Protein AF-A0A5N4EDN9-F1 (afdb_monomer_lite)

InterPro domains:
  IPR011993 PH-like domain superfamily [G3DSA:2.30.29.30] (18-104)

Structure (mmCIF, N/CA/C/O backbone):
data_AF-A0A5N4EDN9-F1
#
_entry.id   AF-A0A5N4EDN9-F1
#
loop_
_atom_site.group_PDB
_atom_site.id
_atom_site.type_symbol
_atom_site.label_atom_id
_atom_site.label_alt_id
_atom_site.label_comp_id
_atom_site.label_asym_id
_atom_site.label_entity_id
_atom_site.label_seq_id
_atom_site.pdbx_PDB_ins_code
_atom_site.Cartn_x
_atom_site.Cartn_y
_atom_site.Cartn_z
_atom_site.occupancy
_atom_site.B_iso_or_equiv
_atom_site.auth_seq_id
_atom_site.auth_comp_id
_atom_site.auth_asym_id
_atom_site.auth_atom_id
_atom_site.pdbx_PDB_model_num
ATOM 1 N N . MET A 1 1 ? -24.968 -6.801 38.612 1.00 43.25 1 MET A N 1
ATOM 2 C CA . MET A 1 1 ? -23.530 -6.642 38.346 1.00 43.25 1 MET A CA 1
ATOM 3 C C . MET A 1 1 ? -23.372 -7.048 36.904 1.00 43.25 1 MET A C 1
ATOM 5 O O . MET A 1 1 ? -23.519 -8.226 36.645 1.00 43.25 1 MET A O 1
ATOM 9 N N . GLU A 1 2 ? -23.272 -6.086 35.997 1.00 38.09 2 GLU A N 1
ATOM 10 C CA . GLU A 1 2 ? -22.782 -6.290 34.629 1.00 38.09 2 GLU A CA 1
ATOM 11 C C . GLU A 1 2 ? -22.451 -4.898 34.078 1.00 38.09 2 GLU A C 1
ATOM 13 O O . GLU A 1 2 ? -23.301 -4.166 33.583 1.00 38.09 2 GLU A O 1
ATOM 18 N N . GLU A 1 3 ? -21.235 -4.504 34.462 1.00 37.78 3 GLU A N 1
ATOM 19 C CA . GLU A 1 3 ? -20.246 -3.656 33.792 1.00 37.78 3 GLU A CA 1
ATOM 20 C C . GLU A 1 3 ? -20.764 -2.681 32.718 1.00 37.78 3 GLU A C 1
ATOM 22 O O . GLU A 1 3 ? -21.058 -3.039 31.578 1.00 37.78 3 GLU A O 1
ATOM 27 N N . ASP A 1 4 ? -20.766 -1.407 33.109 1.00 44.19 4 ASP A N 1
ATOM 28 C CA . ASP A 1 4 ? -20.626 -0.244 32.238 1.00 44.19 4 ASP A CA 1
ATOM 29 C 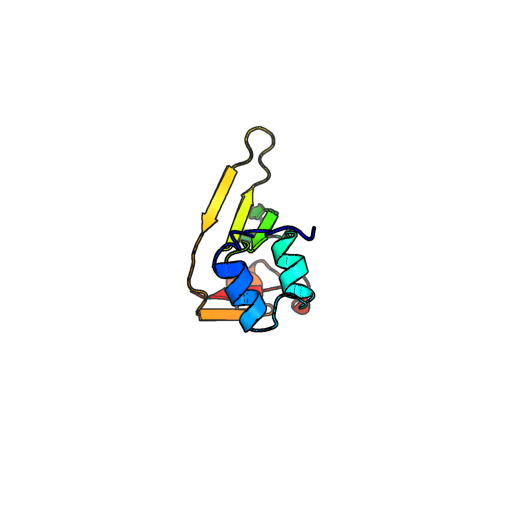C . ASP A 1 4 ? -19.255 -0.319 31.537 1.00 44.19 4 ASP A C 1
ATOM 31 O O . ASP A 1 4 ? -18.251 0.156 32.064 1.00 44.19 4 ASP A O 1
ATOM 35 N N . ASP A 1 5 ? -19.176 -0.969 30.372 1.00 40.84 5 ASP A N 1
ATOM 36 C CA . ASP A 1 5 ? -18.013 -0.824 29.492 1.00 40.84 5 ASP A CA 1
ATOM 37 C C . ASP A 1 5 ? -18.231 0.417 28.627 1.00 40.84 5 ASP A C 1
ATOM 39 O O . ASP A 1 5 ? -18.774 0.368 27.520 1.00 40.84 5 ASP A O 1
ATOM 43 N N . GLY A 1 6 ? -17.829 1.563 29.179 1.00 47.31 6 GLY A N 1
ATOM 44 C CA . GLY A 1 6 ? -17.607 2.807 28.454 1.00 47.31 6 GLY A CA 1
ATOM 45 C C . GLY A 1 6 ? -16.500 2.636 27.414 1.00 47.31 6 GLY A C 1
ATOM 46 O O . GLY A 1 6 ? -15.426 3.232 27.514 1.00 47.31 6 GLY A O 1
ATOM 47 N N . SER A 1 7 ? -16.755 1.819 26.395 1.00 49.09 7 SER A N 1
ATOM 48 C CA . SER A 1 7 ? -15.889 1.657 25.246 1.00 49.09 7 SER A CA 1
ATOM 49 C C . SER A 1 7 ? -15.873 2.985 24.507 1.00 49.09 7 SER A C 1
ATOM 51 O O . SER A 1 7 ? -16.809 3.370 23.804 1.00 49.09 7 SER A O 1
ATOM 53 N N . THR A 1 8 ? -14.779 3.717 24.699 1.00 50.75 8 THR A N 1
ATOM 54 C CA . THR A 1 8 ? -14.406 4.875 23.889 1.00 50.75 8 THR A CA 1
ATOM 55 C C . THR A 1 8 ? -14.060 4.347 22.497 1.00 50.75 8 THR A C 1
ATOM 57 O O . THR A 1 8 ? -12.895 4.269 22.107 1.00 50.75 8 THR A O 1
ATOM 60 N N . GLU A 1 9 ? -15.071 3.860 21.776 1.00 52.84 9 GLU A N 1
ATOM 61 C CA . GLU A 1 9 ? -14.905 3.289 20.455 1.00 52.84 9 GLU A CA 1
ATOM 62 C C . GLU A 1 9 ? -14.419 4.402 19.545 1.00 52.84 9 GLU A C 1
ATOM 64 O O . GLU A 1 9 ? -15.110 5.393 19.292 1.00 52.84 9 GLU A O 1
ATOM 69 N N . ARG A 1 10 ? -13.170 4.256 19.109 1.00 58.84 10 ARG A N 1
ATOM 70 C CA . ARG A 1 10 ? -12.499 5.233 18.264 1.00 58.84 10 ARG A CA 1
ATOM 71 C C . ARG A 1 10 ? -13.370 5.465 17.020 1.00 58.84 10 ARG A C 1
ATOM 73 O O . ARG A 1 10 ? -13.800 4.484 16.407 1.00 58.84 10 A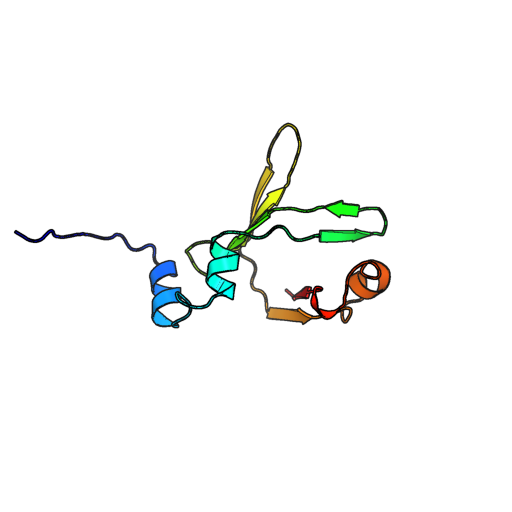RG A O 1
ATOM 80 N N . PRO A 1 11 ? -13.645 6.724 16.634 1.00 61.19 11 PRO A N 1
ATOM 81 C CA . PRO A 1 11 ? -14.701 7.067 15.680 1.00 61.19 11 PRO A CA 1
ATOM 82 C C . PRO A 1 11 ? -14.713 6.266 14.372 1.00 61.19 11 PRO A C 1
ATOM 84 O O . PRO A 1 11 ? -15.787 5.983 13.844 1.00 61.19 11 PRO A O 1
ATOM 87 N N . GLY A 1 12 ? -13.553 5.877 13.838 1.00 62.09 12 GLY A N 1
ATOM 88 C CA . GLY A 1 12 ? -13.530 5.154 12.567 1.00 62.09 12 GLY A CA 1
ATOM 89 C C . GLY A 1 12 ? -13.682 3.631 12.659 1.00 62.09 12 GLY A C 1
ATOM 90 O O . GLY A 1 12 ? -14.149 3.040 11.688 1.00 62.09 12 GLY A O 1
ATOM 91 N N . LEU A 1 13 ? -13.507 3.000 13.831 1.00 68.12 13 LEU A N 1
ATOM 92 C CA . LEU A 1 13 ? -13.971 1.614 14.011 1.00 68.12 13 LEU A CA 1
ATOM 93 C C . LEU A 1 13 ? -15.496 1.564 13.925 1.00 68.12 13 LEU A C 1
ATOM 95 O O . LEU A 1 13 ? -16.049 0.660 13.306 1.00 68.12 13 LEU A O 1
ATOM 99 N N . GLN A 1 14 ? -16.188 2.573 14.465 1.00 72.50 14 GLN A N 1
ATOM 100 C CA . GLN A 1 14 ? -17.632 2.697 14.271 1.00 72.50 14 GLN A CA 1
ATOM 101 C C . GLN A 1 14 ? -18.008 2.939 12.806 1.00 72.50 14 GLN A C 1
ATOM 103 O O . GLN A 1 14 ? -19.047 2.450 12.371 1.00 72.50 14 GLN A O 1
ATOM 108 N N . ALA A 1 15 ? -17.200 3.676 12.038 1.00 75.50 15 ALA A N 1
ATOM 109 C CA . ALA A 1 15 ? -17.454 3.881 10.613 1.00 75.50 15 ALA A CA 1
ATOM 110 C C . ALA A 1 15 ? -17.357 2.560 9.835 1.00 75.50 15 ALA A C 1
ATOM 112 O O . ALA A 1 15 ? -18.290 2.221 9.111 1.00 75.50 15 ALA A O 1
ATOM 113 N N . LEU A 1 16 ? -16.298 1.775 10.064 1.00 79.62 16 LEU A N 1
ATOM 114 C CA . LEU A 1 16 ? -16.132 0.441 9.475 1.00 79.62 16 LEU A CA 1
ATOM 115 C C . LEU A 1 16 ? -17.245 -0.530 9.903 1.00 79.62 16 LEU A C 1
ATOM 117 O O . LEU A 1 16 ? -17.712 -1.330 9.095 1.00 79.62 16 LEU A O 1
ATOM 121 N N . LYS A 1 17 ? -17.711 -0.445 11.158 1.00 79.94 17 LYS A N 1
ATOM 122 C CA . LYS A 1 17 ? -18.853 -1.238 11.648 1.00 79.94 17 LYS A CA 1
ATOM 123 C C . LYS A 1 17 ? -20.149 -0.856 10.936 1.00 79.94 17 LYS A C 1
ATOM 125 O O . LYS A 1 17 ? -20.886 -1.728 10.492 1.00 79.94 17 LYS A O 1
ATOM 130 N N . LYS A 1 18 ? -20.427 0.446 10.796 1.00 81.06 18 LYS A N 1
ATOM 131 C CA . LYS A 1 18 ? -21.637 0.961 10.128 1.00 81.06 18 LYS A CA 1
ATOM 132 C C . LYS A 1 18 ? -21.703 0.580 8.650 1.00 81.06 18 LYS A C 1
ATOM 134 O O . LYS A 1 18 ? -22.799 0.423 8.125 1.00 81.06 18 LYS A O 1
ATOM 139 N N . THR A 1 19 ? -20.559 0.435 7.986 1.00 80.62 19 THR A N 1
ATOM 140 C CA . THR A 1 19 ? -20.479 0.005 6.583 1.00 80.62 19 THR A CA 1
ATOM 141 C C . THR A 1 19 ? -20.439 -1.516 6.415 1.00 80.62 19 THR A C 1
ATOM 143 O O . THR A 1 19 ? -20.440 -1.988 5.283 1.00 80.62 19 THR A O 1
ATOM 146 N N . GLY A 1 20 ? -20.415 -2.290 7.509 1.00 81.50 20 GLY A N 1
ATOM 147 C CA . GLY A 1 20 ? -20.313 -3.753 7.473 1.00 81.50 20 GLY A CA 1
ATOM 148 C C . GLY A 1 20 ? -18.931 -4.277 7.065 1.00 81.50 20 GLY A C 1
ATOM 149 O O . GLY A 1 20 ? -18.778 -5.464 6.805 1.00 81.50 20 GLY A O 1
ATOM 150 N N . LEU A 1 21 ? -17.914 -3.412 7.013 1.00 85.00 21 LEU A N 1
ATOM 151 C CA . LEU A 1 21 ? -16.567 -3.753 6.543 1.00 85.00 21 LEU A CA 1
ATOM 152 C C . LEU A 1 21 ? -15.676 -4.370 7.630 1.00 85.00 21 LEU A C 1
ATOM 154 O O . LEU A 1 21 ? -14.570 -4.814 7.343 1.00 85.00 21 LEU A O 1
ATOM 158 N N . THR A 1 22 ? -16.122 -4.421 8.885 1.00 81.38 22 THR A N 1
ATOM 159 C CA . THR A 1 22 ? -15.335 -5.003 9.987 1.00 81.38 22 THR A CA 1
ATOM 160 C C . THR A 1 22 ? -15.079 -6.504 9.863 1.00 81.38 22 THR A C 1
ATOM 162 O O . THR A 1 22 ? -14.101 -7.007 10.420 1.00 81.38 22 THR A O 1
ATOM 165 N N . GLU A 1 23 ? -15.946 -7.224 9.155 1.00 83.75 23 GLU A N 1
ATOM 166 C CA . GLU A 1 23 ? -15.816 -8.670 8.925 1.00 83.75 23 GLU A CA 1
ATOM 167 C C . GLU A 1 23 ? -15.186 -8.995 7.566 1.00 83.75 23 GLU A C 1
ATOM 169 O O . GLU A 1 23 ? -14.924 -10.159 7.266 1.00 83.75 23 GLU A O 1
ATOM 174 N N . ASP A 1 24 ? -14.905 -7.971 6.757 1.00 90.56 24 ASP A N 1
ATOM 175 C CA . ASP A 1 24 ? -14.258 -8.139 5.466 1.00 90.56 24 ASP A CA 1
ATOM 176 C C . ASP A 1 24 ? -12.811 -8.627 5.653 1.00 90.56 24 ASP A C 1
ATOM 178 O O . ASP A 1 24 ? -12.010 -8.049 6.399 1.00 90.56 24 ASP A O 1
ATOM 182 N N . ALA A 1 25 ? -12.480 -9.734 4.988 1.00 91.00 25 ALA A N 1
ATOM 183 C CA . ALA A 1 25 ? -11.191 -10.396 5.148 1.00 91.00 25 ALA A CA 1
ATOM 184 C C . ALA A 1 25 ? -10.024 -9.521 4.666 1.00 91.00 25 ALA A C 1
ATOM 186 O O . ALA A 1 25 ? -8.945 -9.553 5.273 1.00 91.00 25 ALA A O 1
ATOM 187 N N . ASP A 1 26 ? -10.243 -8.720 3.621 1.00 89.31 26 ASP A N 1
ATOM 188 C CA . ASP A 1 26 ? -9.236 -7.831 3.053 1.00 89.31 26 ASP A CA 1
ATOM 189 C C . ASP A 1 26 ? -9.005 -6.636 3.980 1.00 89.31 26 ASP A C 1
ATOM 191 O O . ASP A 1 26 ? -7.857 -6.306 4.292 1.00 89.31 26 ASP A O 1
ATOM 195 N N . VAL A 1 27 ? -10.073 -6.055 4.533 1.00 88.94 27 VAL A N 1
ATOM 196 C CA . VAL A 1 27 ? -9.980 -4.985 5.540 1.00 88.94 27 VAL A CA 1
ATOM 197 C C . VAL A 1 27 ? -9.249 -5.480 6.787 1.00 88.94 27 VAL A C 1
ATOM 199 O O . VAL A 1 27 ? -8.322 -4.822 7.260 1.00 88.94 27 VAL A O 1
ATOM 202 N N . GLN A 1 28 ? -9.563 -6.677 7.288 1.00 89.94 28 GLN A N 1
ATOM 203 C CA . GLN A 1 28 ? -8.840 -7.274 8.416 1.00 89.94 28 GLN A CA 1
ATOM 204 C C . GLN A 1 28 ? -7.368 -7.567 8.091 1.00 89.94 28 GLN A C 1
ATOM 206 O O . GLN A 1 28 ? -6.500 -7.474 8.965 1.00 89.94 28 GLN A O 1
ATOM 211 N N . ALA A 1 29 ? -7.046 -7.955 6.856 1.00 91.00 29 ALA A N 1
ATOM 212 C CA . ALA A 1 29 ? -5.662 -8.126 6.418 1.00 91.00 29 ALA A CA 1
ATOM 213 C C . ALA A 1 29 ? -4.920 -6.780 6.358 1.00 91.00 29 ALA A C 1
ATOM 215 O O . ALA A 1 29 ? -3.773 -6.683 6.805 1.00 91.00 29 ALA A O 1
ATOM 216 N N . MET A 1 30 ? -5.580 -5.723 5.884 1.00 90.75 30 MET A N 1
ATOM 217 C CA . MET A 1 30 ? -5.029 -4.370 5.858 1.00 90.75 30 MET A CA 1
ATOM 218 C C . MET A 1 30 ? -4.833 -3.789 7.265 1.00 90.75 30 MET A C 1
ATOM 220 O O . MET A 1 30 ? -3.799 -3.167 7.509 1.00 90.75 30 MET A O 1
ATOM 224 N N . LEU A 1 31 ? -5.758 -4.040 8.199 1.00 89.69 31 LEU A N 1
ATOM 225 C CA . LEU A 1 31 ? -5.664 -3.644 9.614 1.00 89.69 31 LEU A CA 1
ATOM 226 C C . LEU A 1 31 ? -4.588 -4.417 10.390 1.00 89.69 31 LEU A C 1
ATOM 228 O O . LEU A 1 31 ? -4.028 -3.887 11.341 1.00 89.69 31 LEU A O 1
ATOM 232 N N . ARG A 1 32 ? -4.279 -5.665 10.010 1.00 90.94 32 ARG A N 1
ATOM 233 C CA . ARG A 1 32 ? -3.133 -6.426 10.561 1.00 90.94 32 ARG A CA 1
ATOM 234 C C . ARG A 1 32 ? -1.799 -5.972 9.976 1.00 90.94 32 ARG A C 1
ATOM 236 O O . ARG A 1 32 ? -0.758 -6.065 10.626 1.00 90.94 32 ARG A O 1
ATOM 243 N N . GLY A 1 33 ? -1.853 -5.473 8.750 1.00 91.44 33 GLY A N 1
ATOM 244 C CA . GLY A 1 33 ? -0.733 -4.914 8.027 1.00 91.44 33 GLY A CA 1
ATOM 245 C C . GLY A 1 33 ? -0.084 -5.920 7.091 1.00 91.44 33 GLY A C 1
ATOM 246 O O . GLY A 1 33 ? 0.095 -7.095 7.403 1.00 91.44 33 GLY A O 1
ATOM 247 N N . SER A 1 34 ? 0.304 -5.429 5.921 1.00 90.31 34 SER A N 1
ATOM 248 C CA . SER A 1 34 ? 0.848 -6.228 4.829 1.00 90.31 34 SER A CA 1
ATOM 249 C C . SER A 1 34 ? 2.139 -5.621 4.297 1.00 90.31 34 SER A C 1
ATOM 251 O O . SER A 1 34 ? 2.276 -4.405 4.153 1.00 90.31 34 SER A O 1
ATOM 253 N N . ARG A 1 35 ? 3.125 -6.472 4.005 1.00 89.81 35 ARG A N 1
ATOM 254 C CA . ARG A 1 35 ? 4.364 -6.047 3.344 1.00 89.81 35 ARG A CA 1
ATOM 255 C C . ARG A 1 35 ? 4.132 -6.039 1.844 1.00 89.81 35 ARG A C 1
ATOM 257 O O . ARG A 1 35 ? 3.830 -7.080 1.272 1.00 89.81 35 ARG A O 1
ATOM 264 N N . LEU A 1 36 ? 4.299 -4.878 1.221 1.00 89.94 36 LEU A N 1
ATOM 265 C CA . LEU A 1 36 ? 4.115 -4.718 -0.220 1.00 89.94 36 LEU A CA 1
ATOM 266 C C . LEU A 1 36 ? 5.423 -4.265 -0.858 1.00 89.94 36 LEU A C 1
ATOM 268 O O . LEU A 1 36 ? 6.113 -3.400 -0.316 1.00 89.94 36 LEU A O 1
ATOM 272 N N . CYS A 1 37 ? 5.755 -4.810 -2.028 1.00 89.62 37 CYS A N 1
ATOM 273 C CA . CYS A 1 37 ? 6.920 -4.364 -2.779 1.00 89.62 37 CYS A CA 1
ATOM 274 C C . CYS A 1 37 ? 6.600 -3.071 -3.533 1.00 89.62 37 CYS A C 1
ATOM 276 O O . CYS A 1 37 ? 5.898 -3.056 -4.544 1.00 89.62 37 CYS A O 1
ATOM 278 N N . LYS A 1 38 ? 7.146 -1.958 -3.049 1.00 89.44 38 LYS A N 1
ATOM 279 C CA . LYS A 1 38 ? 7.113 -0.678 -3.741 1.00 89.44 38 LYS A CA 1
ATOM 280 C C . LYS A 1 38 ? 8.241 -0.644 -4.763 1.00 89.44 38 LYS A C 1
ATOM 282 O O . LYS A 1 38 ? 9.415 -0.531 -4.404 1.00 89.44 38 LYS A O 1
ATOM 287 N N . THR A 1 39 ? 7.866 -0.681 -6.035 1.00 86.50 39 THR A N 1
ATOM 288 C CA . THR A 1 39 ? 8.795 -0.568 -7.160 1.00 86.50 39 THR A CA 1
ATOM 289 C C . THR A 1 39 ? 8.719 0.834 -7.756 1.00 86.50 39 THR A C 1
ATOM 291 O O . THR A 1 39 ? 7.639 1.327 -8.072 1.00 86.50 39 THR A O 1
ATOM 294 N N . ARG A 1 40 ? 9.870 1.501 -7.889 1.00 83.12 40 ARG A N 1
ATOM 295 C CA . ARG A 1 40 ? 9.972 2.838 -8.516 1.00 83.12 40 ARG A CA 1
ATOM 296 C C . ARG A 1 40 ? 10.940 2.880 -9.694 1.00 83.12 40 ARG A C 1
ATOM 298 O O . ARG A 1 40 ? 10.853 3.777 -10.522 1.00 83.12 40 ARG A O 1
ATOM 305 N N . SER A 1 41 ? 11.866 1.932 -9.752 1.00 83.25 41 SER A N 1
ATOM 306 C CA . SER A 1 41 ? 12.812 1.742 -10.847 1.00 83.25 41 SER A CA 1
ATOM 307 C C . SER A 1 41 ? 13.344 0.308 -10.804 1.00 83.25 41 SER A C 1
ATOM 309 O O . SER A 1 41 ? 13.091 -0.406 -9.837 1.00 83.25 41 SER A O 1
ATOM 311 N N . ARG A 1 42 ? 14.135 -0.098 -11.806 1.00 75.94 42 ARG A N 1
ATOM 312 C CA . ARG A 1 42 ? 14.736 -1.448 -11.885 1.00 75.94 42 ARG A CA 1
ATOM 313 C C . ARG A 1 42 ? 15.663 -1.815 -10.719 1.00 75.94 42 ARG A C 1
ATOM 315 O O . ARG A 1 42 ? 15.951 -2.983 -10.521 1.00 75.94 42 ARG A O 1
ATOM 322 N N . MET A 1 43 ? 16.192 -0.819 -10.008 1.00 77.50 43 MET A N 1
ATOM 323 C CA . MET A 1 43 ? 17.119 -1.016 -8.884 1.00 77.50 43 MET A CA 1
ATOM 324 C C . MET A 1 43 ? 16.526 -0.540 -7.554 1.00 77.50 43 MET A C 1
ATOM 326 O O . MET A 1 43 ? 17.154 -0.681 -6.505 1.00 77.50 43 MET A O 1
ATOM 330 N N . TRP A 1 44 ? 15.322 0.043 -7.575 1.00 79.50 44 TRP A N 1
ATOM 331 C CA . TRP A 1 44 ? 14.644 0.525 -6.380 1.00 79.50 44 TRP A CA 1
ATOM 332 C C . TRP A 1 44 ? 13.420 -0.332 -6.106 1.00 79.50 44 TRP A C 1
ATOM 334 O O . TRP A 1 44 ? 12.333 -0.095 -6.638 1.00 79.50 44 TRP A O 1
ATOM 344 N N . HIS A 1 45 ? 13.632 -1.293 -5.217 1.00 76.69 45 HIS A N 1
ATOM 345 C CA . HIS A 1 45 ? 12.594 -2.112 -4.620 1.00 76.69 45 HIS A CA 1
ATOM 346 C C . HIS A 1 45 ? 12.697 -1.947 -3.108 1.00 76.69 45 HIS A C 1
ATOM 348 O O . HIS A 1 45 ? 13.773 -2.094 -2.517 1.00 76.69 45 HIS A O 1
ATOM 354 N N . LYS A 1 46 ? 11.593 -1.555 -2.479 1.00 83.38 46 LYS A N 1
ATOM 355 C CA . LYS A 1 46 ? 11.478 -1.482 -1.021 1.00 83.38 46 LYS A CA 1
ATOM 356 C C . LYS A 1 46 ? 10.226 -2.216 -0.601 1.00 83.38 46 LYS A C 1
ATOM 358 O O . LYS A 1 46 ? 9.199 -2.067 -1.243 1.00 83.38 46 LYS A O 1
ATOM 363 N N . GLU A 1 47 ? 10.302 -2.922 0.516 1.00 88.19 47 GLU A N 1
ATOM 364 C CA . GLU A 1 47 ? 9.173 -3.669 1.073 1.00 88.19 47 GLU A CA 1
ATOM 365 C C . GLU A 1 47 ? 8.742 -3.060 2.414 1.00 88.19 47 GLU A C 1
ATOM 367 O O . GLU A 1 47 ? 9.025 -3.629 3.478 1.00 88.19 47 GLU A O 1
ATOM 372 N N . PRO A 1 48 ? 8.159 -1.843 2.415 1.00 89.00 48 PRO A N 1
ATOM 373 C CA . PRO A 1 48 ? 7.586 -1.298 3.633 1.00 89.00 48 PRO A CA 1
ATOM 374 C C . PRO A 1 48 ? 6.371 -2.129 4.075 1.00 89.00 48 PRO A C 1
ATOM 376 O O . PRO A 1 48 ? 5.703 -2.784 3.273 1.00 89.00 48 PRO A O 1
ATOM 379 N N . LEU A 1 49 ? 6.106 -2.091 5.377 1.00 89.94 49 LEU A N 1
ATOM 380 C CA . LEU A 1 49 ? 4.854 -2.568 5.953 1.00 89.94 49 LEU A CA 1
ATOM 381 C C . LEU A 1 49 ? 3.807 -1.471 5.767 1.00 89.94 49 LEU A C 1
ATOM 383 O O . LEU A 1 49 ? 4.096 -0.328 6.108 1.00 89.94 49 LEU A O 1
ATOM 387 N N . TYR A 1 50 ? 2.638 -1.815 5.245 1.00 90.56 50 TYR A N 1
ATOM 388 C CA . TYR A 1 50 ? 1.469 -0.947 5.143 1.00 90.56 50 TYR A CA 1
ATOM 389 C C . TYR A 1 50 ? 0.399 -1.429 6.115 1.00 90.56 50 TYR A C 1
ATOM 391 O O . TYR A 1 50 ? 0.166 -2.630 6.189 1.00 90.56 50 TYR A O 1
ATOM 399 N N . LEU A 1 51 ? -0.234 -0.513 6.839 1.00 91.00 51 LEU A N 1
ATOM 400 C CA . LEU A 1 51 ? -1.254 -0.795 7.845 1.00 91.00 51 LEU A CA 1
ATOM 401 C C . LEU A 1 51 ? -2.399 0.199 7.674 1.00 91.00 51 LEU A C 1
ATOM 403 O O . LEU A 1 51 ? -2.180 1.407 7.781 1.00 91.00 51 LEU A O 1
ATOM 407 N N . LEU A 1 52 ? -3.606 -0.294 7.429 1.00 89.69 52 LEU A N 1
ATOM 408 C CA . LEU A 1 52 ? -4.801 0.534 7.548 1.00 89.69 52 LEU A CA 1
ATOM 409 C C . LEU A 1 52 ? -4.982 0.894 9.022 1.00 89.69 52 LEU A C 1
ATOM 411 O O . LEU A 1 52 ? -4.826 0.046 9.898 1.00 89.69 52 LEU A O 1
ATOM 415 N N . GLN A 1 53 ? -5.240 2.162 9.302 1.00 88.50 53 GLN A N 1
ATOM 416 C CA . GLN A 1 53 ? -5.560 2.600 10.648 1.00 88.50 53 GLN A CA 1
ATOM 417 C C . GLN A 1 53 ? -6.987 2.187 11.000 1.00 88.50 53 GLN A C 1
ATOM 419 O O . GLN A 1 53 ? -7.850 2.007 10.143 1.00 88.50 53 GLN A O 1
ATOM 424 N N . GLU A 1 54 ? -7.243 2.080 12.297 1.00 84.62 54 GLU A N 1
ATOM 425 C CA . GLU A 1 54 ? -8.569 1.795 12.846 1.00 84.62 54 GLU A CA 1
ATOM 426 C C . GLU A 1 54 ? -9.626 2.829 12.434 1.00 84.62 54 GLU A C 1
ATOM 428 O O . GLU A 1 54 ? -10.818 2.577 12.585 1.00 84.62 54 GLU A O 1
ATOM 433 N N . ASP A 1 55 ? -9.206 3.987 11.913 1.00 81.25 55 ASP A N 1
ATOM 434 C CA . ASP A 1 55 ? -10.119 4.990 11.391 1.00 81.25 55 ASP A CA 1
ATOM 435 C C . ASP A 1 55 ? -10.795 4.585 10.060 1.00 81.25 55 ASP A C 1
ATOM 437 O O . ASP A 1 55 ? -11.800 5.183 9.678 1.00 81.25 55 ASP A O 1
ATOM 441 N N . GLY A 1 56 ? -10.258 3.577 9.361 1.00 80.75 56 GLY A N 1
ATOM 442 C CA . GLY A 1 56 ? -10.725 3.133 8.047 1.00 80.75 56 GLY A CA 1
ATOM 443 C C . GLY A 1 56 ? -10.425 4.101 6.897 1.00 80.75 56 GLY A C 1
ATOM 444 O O . GLY A 1 56 ? -10.893 3.877 5.784 1.00 80.75 56 GLY A O 1
ATOM 445 N N . LEU A 1 57 ? -9.663 5.166 7.148 1.00 82.06 57 LEU A N 1
ATOM 446 C CA . LEU A 1 57 ? -9.412 6.265 6.209 1.00 82.06 57 LEU A CA 1
ATOM 447 C C . LEU A 1 57 ? -7.918 6.479 5.948 1.00 82.06 57 LEU A C 1
ATOM 449 O O . LEU A 1 57 ? -7.531 6.906 4.860 1.00 82.06 57 LEU A O 1
ATOM 453 N N . SER A 1 58 ? -7.075 6.159 6.923 1.00 85.38 58 SER A N 1
ATOM 454 C CA . SER A 1 58 ? -5.653 6.480 6.903 1.00 85.38 58 SER A CA 1
ATOM 455 C C . SER A 1 58 ? -4.814 5.223 6.741 1.00 85.38 58 SER A C 1
ATOM 457 O O . SER A 1 58 ? -5.059 4.201 7.381 1.00 85.38 58 SER A O 1
ATOM 459 N N . VAL A 1 59 ? -3.763 5.294 5.923 1.00 87.31 59 VAL A N 1
ATOM 460 C CA . VAL A 1 59 ? -2.804 4.192 5.780 1.00 87.31 59 VAL A CA 1
ATOM 461 C C . VAL A 1 59 ? -1.455 4.627 6.333 1.00 87.31 59 VAL A C 1
ATOM 463 O O . VAL A 1 59 ? -0.814 5.572 5.868 1.00 87.31 59 VAL A O 1
ATOM 466 N N . TRP A 1 60 ? -0.989 3.894 7.330 1.00 87.38 60 TRP A N 1
ATOM 467 C CA . TRP A 1 60 ? 0.352 4.013 7.873 1.00 87.38 60 TRP A CA 1
ATOM 468 C C . TRP A 1 60 ? 1.319 3.138 7.083 1.00 87.38 60 TRP A C 1
ATOM 470 O O . TRP A 1 60 ? 0.979 2.023 6.683 1.00 87.38 60 TRP A O 1
ATOM 480 N N . PHE A 1 61 ? 2.551 3.607 6.879 1.00 88.25 61 PHE A N 1
ATOM 481 C CA . PHE A 1 61 ? 3.622 2.731 6.428 1.00 88.25 61 PHE A CA 1
ATOM 482 C C . PHE A 1 61 ? 4.905 2.877 7.238 1.00 88.25 61 PHE A C 1
ATOM 484 O O . PHE A 1 61 ? 5.342 3.971 7.606 1.00 88.25 61 PHE A O 1
ATOM 491 N N . GLN A 1 62 ? 5.579 1.745 7.421 1.00 85.50 62 GLN A N 1
ATOM 492 C CA . GLN A 1 62 ? 6.873 1.666 8.078 1.00 85.50 62 GLN A CA 1
ATOM 493 C C . GLN A 1 62 ? 7.927 1.126 7.120 1.00 85.50 62 GLN A C 1
ATOM 495 O O . GLN A 1 62 ? 7.826 0.013 6.592 1.00 85.50 62 GLN A O 1
ATOM 500 N N . ARG A 1 63 ? 8.998 1.899 6.923 1.00 82.69 63 ARG A N 1
ATOM 501 C CA . ARG A 1 63 ? 10.165 1.418 6.176 1.00 82.69 63 ARG A CA 1
ATOM 502 C C . ARG A 1 63 ? 11.010 0.519 7.067 1.00 82.69 63 ARG A C 1
ATOM 504 O O . ARG A 1 63 ? 11.290 0.837 8.222 1.00 82.69 63 ARG A O 1
ATOM 511 N N . ARG A 1 64 ? 11.502 -0.581 6.496 1.00 72.38 64 ARG A N 1
A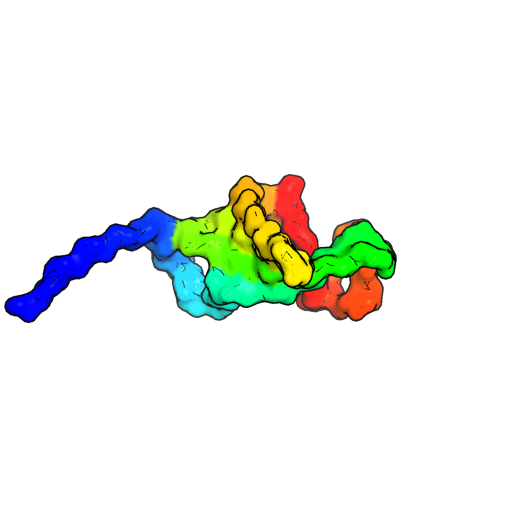TOM 512 C CA . ARG A 1 64 ? 12.505 -1.426 7.146 1.00 72.38 64 ARG A CA 1
ATOM 513 C C . ARG A 1 64 ? 13.892 -0.820 6.929 1.00 72.38 64 ARG A C 1
ATOM 515 O O . ARG A 1 64 ? 14.527 -1.064 5.907 1.00 72.38 64 ARG A O 1
ATOM 522 N N . ILE A 1 65 ? 14.344 -0.006 7.877 1.00 73.12 65 ILE A N 1
ATOM 523 C CA . ILE A 1 65 ? 15.719 0.502 7.925 1.00 73.12 65 ILE A CA 1
ATOM 524 C C . ILE A 1 65 ? 16.431 -0.235 9.071 1.00 73.12 65 ILE A C 1
ATOM 526 O O . ILE A 1 65 ? 15.895 -0.239 10.178 1.00 73.12 65 ILE A O 1
ATOM 530 N N . PRO A 1 66 ? 17.618 -0.836 8.849 1.00 66.50 66 PRO A N 1
ATOM 531 C CA . PRO A 1 66 ? 18.285 -1.695 9.837 1.00 66.50 66 PRO A CA 1
ATOM 532 C C . PRO A 1 66 ? 18.577 -1.046 11.196 1.00 66.50 66 PRO A C 1
ATOM 534 O O . PRO A 1 66 ? 18.804 -1.761 12.163 1.00 66.50 66 PRO A O 1
ATOM 537 N N . ARG A 1 67 ? 18.617 0.291 11.267 1.00 69.62 67 ARG A N 1
ATOM 538 C CA . ARG A 1 67 ? 19.049 1.041 12.459 1.00 69.62 67 ARG A CA 1
ATOM 539 C C . ARG A 1 67 ? 18.055 2.090 12.965 1.00 69.62 67 ARG A C 1
ATOM 541 O O . ARG A 1 67 ? 18.310 2.684 14.001 1.00 69.62 67 ARG A O 1
ATOM 548 N N . ALA A 1 68 ? 16.960 2.338 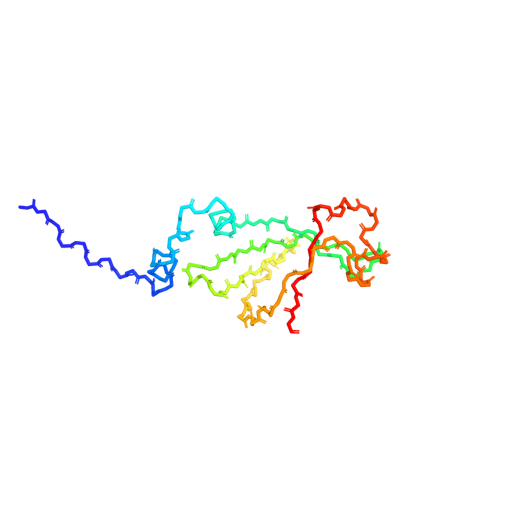12.247 1.00 69.19 68 ALA A N 1
ATOM 549 C CA . ALA A 1 68 ? 15.972 3.350 12.627 1.00 69.19 68 ALA A CA 1
ATOM 550 C C . ALA A 1 68 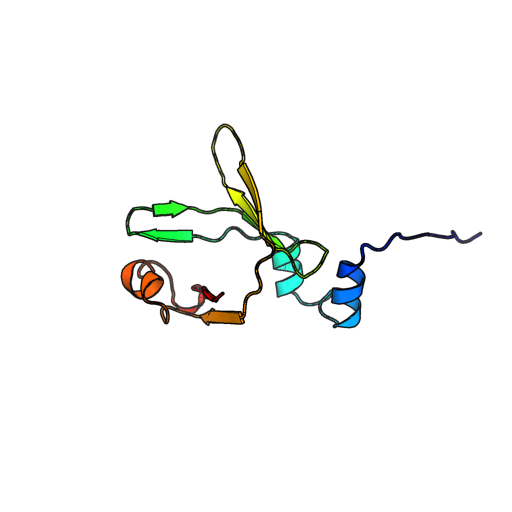? 14.676 3.146 11.826 1.00 69.19 68 ALA A C 1
ATOM 552 O O . ALA A 1 68 ? 14.579 3.665 10.712 1.00 69.19 68 ALA A O 1
ATOM 553 N N . PRO A 1 69 ? 13.696 2.366 12.317 1.00 69.81 69 PRO A N 1
ATOM 554 C CA . PRO A 1 69 ? 12.418 2.236 11.626 1.00 69.81 69 PRO A CA 1
ATOM 555 C C . PRO A 1 69 ? 11.793 3.624 11.447 1.00 69.81 69 PRO A C 1
ATOM 557 O O . PRO A 1 69 ? 11.499 4.305 12.424 1.00 69.81 69 PRO A O 1
ATOM 560 N N . SER A 1 70 ? 11.615 4.055 10.196 1.00 73.25 70 SER A N 1
ATOM 561 C CA . SER A 1 70 ? 10.940 5.316 9.900 1.00 73.25 70 SER A CA 1
ATOM 562 C C . SER A 1 70 ? 9.455 5.037 9.697 1.00 73.25 70 SER A C 1
ATOM 564 O O . SER A 1 70 ? 9.074 4.223 8.847 1.00 73.25 70 SER A O 1
ATOM 566 N N . GLN A 1 71 ? 8.636 5.690 10.511 1.00 75.69 71 GLN A N 1
ATOM 567 C CA . GLN A 1 71 ? 7.186 5.568 10.511 1.00 75.69 71 GLN A CA 1
ATOM 568 C C . GLN A 1 71 ? 6.589 6.817 9.872 1.00 75.69 71 GLN A C 1
ATOM 570 O O . GLN A 1 71 ? 7.004 7.930 10.192 1.00 75.69 71 GLN A O 1
ATOM 575 N N . HIS A 1 72 ? 5.645 6.638 8.954 1.00 77.25 72 HIS A N 1
ATOM 576 C CA . HIS A 1 72 ? 4.927 7.747 8.343 1.00 77.25 72 HIS A CA 1
ATOM 577 C C . HIS A 1 72 ? 3.448 7.391 8.203 1.00 77.25 72 HIS A C 1
ATOM 579 O O . HIS A 1 72 ? 3.114 6.309 7.721 1.00 77.25 72 HIS A O 1
ATOM 585 N N . ILE A 1 73 ? 2.580 8.314 8.604 1.00 73.88 73 ILE A N 1
ATOM 586 C CA . ILE A 1 73 ? 1.138 8.250 8.359 1.00 73.88 73 ILE A CA 1
ATOM 587 C C . ILE A 1 73 ? 0.863 9.101 7.125 1.00 73.88 73 ILE A C 1
ATOM 589 O O . ILE A 1 73 ? 1.410 10.200 7.011 1.00 73.88 73 ILE A O 1
ATOM 593 N N . PHE A 1 74 ? 0.049 8.598 6.203 1.00 70.88 74 PHE A N 1
ATOM 594 C CA . PHE A 1 74 ? -0.496 9.424 5.139 1.00 70.88 74 PHE A CA 1
ATOM 595 C C . PHE A 1 74 ? -2.005 9.233 5.062 1.00 70.88 74 PHE A C 1
ATOM 597 O O . PHE A 1 74 ? -2.506 8.120 4.909 1.00 70.88 74 PHE A O 1
ATOM 604 N N . GLU A 1 75 ? -2.701 10.355 5.137 1.00 67.00 75 GLU A N 1
ATOM 605 C CA . GLU A 1 75 ? -4.131 10.477 4.894 1.00 67.00 75 GLU A CA 1
ATOM 606 C C . GLU A 1 75 ? -4.243 11.004 3.466 1.00 67.00 75 GLU A C 1
ATOM 608 O O . GLU A 1 75 ? -4.015 12.185 3.201 1.00 67.00 75 GLU A O 1
ATOM 613 N N . GLN A 1 76 ? -4.413 10.102 2.504 1.00 66.94 76 GLN A N 1
ATOM 614 C CA . GLN A 1 76 ? -4.488 10.479 1.095 1.00 66.94 76 GLN A CA 1
ATOM 615 C C . GLN A 1 76 ? -5.845 10.051 0.569 1.00 66.94 76 GLN A C 1
ATOM 617 O O . GLN A 1 76 ? -6.210 8.883 0.696 1.00 66.94 76 GLN A O 1
ATOM 622 N N . HIS A 1 77 ? -6.572 10.985 -0.039 1.00 79.88 77 HIS A N 1
ATOM 623 C CA . HIS A 1 77 ? -7.769 10.640 -0.786 1.00 79.88 77 HIS A CA 1
ATOM 624 C C . HIS A 1 77 ? -7.347 9.817 -2.007 1.00 79.88 77 HIS A C 1
ATOM 626 O O . HIS A 1 77 ? -6.663 10.323 -2.892 1.00 79.88 77 HIS A O 1
ATOM 632 N N . ILE A 1 78 ? -7.682 8.529 -2.003 1.00 84.50 78 ILE A N 1
ATOM 633 C CA . ILE A 1 78 ? -7.446 7.636 -3.135 1.00 84.50 78 ILE A CA 1
ATOM 634 C C . ILE A 1 78 ? -8.685 7.724 -4.018 1.00 84.50 78 ILE A C 1
ATOM 636 O O . ILE A 1 78 ? -9.749 7.244 -3.634 1.00 84.50 78 ILE A O 1
ATOM 640 N N . GLU A 1 79 ? -8.546 8.330 -5.194 1.00 88.25 79 GLU A N 1
ATOM 641 C CA . GLU A 1 79 ? -9.647 8.454 -6.154 1.00 88.25 79 GLU A CA 1
ATOM 642 C C . GLU A 1 79 ? -9.970 7.108 -6.813 1.00 88.25 79 GLU A C 1
ATOM 644 O O . GLU A 1 79 ? -11.124 6.801 -7.109 1.00 88.25 79 GLU A O 1
ATOM 649 N N . ALA A 1 80 ? -8.940 6.294 -7.061 1.00 89.19 80 ALA A N 1
ATOM 650 C CA . ALA A 1 80 ? -9.083 4.985 -7.684 1.00 89.19 80 ALA A CA 1
ATOM 651 C C . ALA A 1 80 ? -7.901 4.064 -7.365 1.00 89.19 80 ALA A C 1
ATOM 653 O O . ALA A 1 80 ? -6.789 4.514 -7.095 1.00 89.19 80 ALA A O 1
ATOM 654 N N . VAL A 1 81 ? -8.106 2.754 -7.496 1.00 90.38 81 VAL A N 1
ATOM 655 C CA . VAL A 1 81 ? -7.026 1.758 -7.497 1.00 90.38 81 VAL A CA 1
ATOM 656 C C . VAL A 1 81 ? -6.939 1.147 -8.890 1.00 90.38 81 VAL A C 1
ATOM 658 O O . VAL A 1 81 ? -7.914 0.618 -9.414 1.00 90.38 81 VAL A O 1
ATOM 661 N N . ARG A 1 82 ? -5.769 1.256 -9.522 1.00 93.62 82 ARG A N 1
ATOM 662 C CA . ARG A 1 82 ? -5.497 0.665 -10.838 1.00 93.62 82 ARG A CA 1
ATOM 663 C C . ARG A 1 82 ? -4.784 -0.660 -10.651 1.00 93.62 82 ARG A C 1
ATOM 665 O O . ARG A 1 82 ? -3.681 -0.686 -10.109 1.00 93.62 82 ARG A O 1
ATOM 672 N N . GLU A 1 83 ? -5.390 -1.732 -11.127 1.00 92.69 83 GLU A N 1
ATOM 673 C CA . GLU A 1 83 ? -4.837 -3.079 -11.024 1.00 92.69 83 GLU A CA 1
ATOM 674 C C . GLU A 1 83 ? -3.908 -3.418 -12.197 1.00 92.69 83 GLU A C 1
ATOM 676 O O . GLU A 1 83 ? -3.942 -2.811 -13.275 1.00 92.69 83 GLU A O 1
ATOM 681 N N . GLY A 1 84 ? -3.056 -4.417 -11.989 1.00 92.62 84 GLY A N 1
ATOM 682 C CA . GLY A 1 84 ? -2.145 -4.931 -12.993 1.00 92.62 84 GLY A CA 1
ATOM 683 C C . GLY A 1 84 ? -1.098 -3.934 -13.453 1.00 92.62 84 GLY A C 1
ATOM 684 O O . GLY A 1 84 ? -0.723 -2.974 -12.782 1.00 92.62 84 GLY A O 1
ATOM 685 N N . HIS A 1 85 ? -0.602 -4.178 -14.659 1.00 92.81 85 HIS A N 1
ATOM 686 C CA . HIS A 1 85 ? 0.350 -3.300 -15.328 1.00 92.81 85 HIS A CA 1
ATOM 687 C C . HIS A 1 85 ? -0.384 -2.253 -16.175 1.00 92.81 85 HIS A C 1
ATOM 689 O O . HIS A 1 85 ? 0.052 -1.916 -17.272 1.00 92.81 85 HIS A O 1
ATOM 695 N N . GLN A 1 86 ? -1.533 -1.743 -15.720 1.00 88.75 86 GLN A N 1
ATOM 696 C CA . GLN A 1 86 ? -2.170 -0.605 -16.387 1.00 88.75 86 GLN A CA 1
ATOM 697 C C . GLN A 1 86 ? -1.293 0.659 -16.328 1.00 88.75 86 GLN A C 1
ATOM 699 O O . GLN A 1 86 ? -1.106 1.282 -17.376 1.00 88.75 86 GLN A O 1
ATOM 704 N N . PRO A 1 87 ? -0.706 1.032 -15.173 1.00 89.25 87 PRO A N 1
ATOM 705 C CA . PRO A 1 87 ? 0.119 2.231 -15.062 1.00 89.25 87 PRO A CA 1
ATOM 706 C C . PRO A 1 87 ? 1.498 2.045 -15.695 1.00 89.25 87 PRO A C 1
ATOM 708 O O . PRO A 1 87 ? 2.117 0.984 -15.591 1.00 89.25 87 PRO A O 1
ATOM 711 N N . GLU A 1 88 ? 2.038 3.118 -16.274 1.00 86.81 88 GLU A N 1
ATOM 712 C CA . GLU A 1 88 ? 3.332 3.091 -16.964 1.00 86.81 88 GLU A CA 1
ATOM 713 C C . GLU A 1 88 ? 4.492 2.628 -16.067 1.00 86.81 88 GLU A C 1
ATOM 715 O O . GLU A 1 88 ? 5.355 1.872 -16.512 1.00 86.81 88 GLU 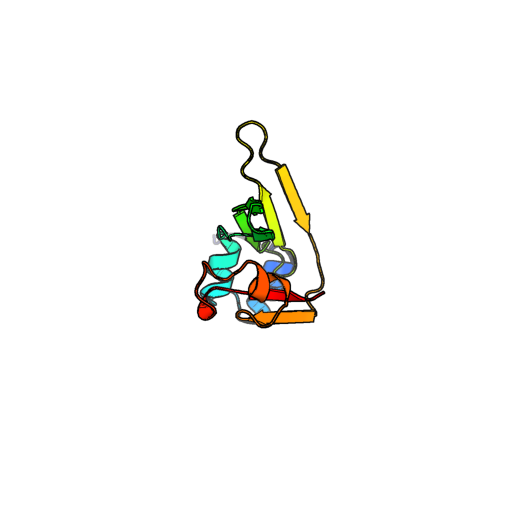A O 1
ATOM 720 N N . GLY A 1 89 ? 4.492 3.015 -14.787 1.00 86.50 89 GLY A N 1
ATOM 721 C CA . GLY A 1 89 ? 5.517 2.587 -13.833 1.00 86.50 89 GLY A CA 1
ATOM 722 C C . GLY A 1 89 ? 5.587 1.064 -13.687 1.00 86.50 89 GLY A C 1
ATOM 723 O O . GLY A 1 89 ? 6.669 0.483 -13.776 1.00 86.50 89 GLY A O 1
ATOM 724 N N . LEU A 1 90 ? 4.436 0.401 -13.540 1.00 88.88 90 LEU A N 1
ATOM 725 C CA . LEU A 1 90 ? 4.367 -1.057 -13.444 1.00 88.88 90 LEU A CA 1
ATOM 726 C C . LEU A 1 90 ? 4.604 -1.743 -14.794 1.00 88.88 90 LEU A C 1
ATOM 728 O O . LEU A 1 90 ? 5.235 -2.792 -14.824 1.00 88.88 90 LEU A O 1
ATOM 732 N N . ARG A 1 91 ? 4.235 -1.129 -15.926 1.00 89.75 91 ARG A N 1
ATOM 733 C CA . ARG A 1 91 ? 4.646 -1.637 -17.252 1.00 89.75 91 ARG A CA 1
ATOM 734 C C . ARG A 1 91 ? 6.162 -1.671 -17.411 1.00 89.75 91 ARG A C 1
ATOM 736 O O . ARG A 1 91 ? 6.704 -2.614 -17.975 1.00 89.75 91 ARG A O 1
ATOM 743 N N . ARG A 1 92 ? 6.854 -0.637 -16.923 1.00 89.44 92 ARG A N 1
ATOM 744 C CA . ARG A 1 92 ? 8.309 -0.489 -17.078 1.00 89.44 92 ARG A CA 1
ATOM 745 C C . ARG A 1 92 ? 9.116 -1.289 -16.059 1.00 89.44 92 ARG A C 1
ATOM 747 O O . ARG A 1 92 ? 10.220 -1.729 -16.380 1.00 89.44 92 ARG A O 1
ATOM 754 N N . PHE A 1 93 ? 8.607 -1.432 -14.835 1.00 88.81 93 PHE A N 1
ATOM 755 C CA . PHE A 1 93 ? 9.375 -1.971 -13.707 1.00 88.81 93 PHE A CA 1
ATOM 756 C C . PHE A 1 93 ? 8.704 -3.149 -12.987 1.00 88.81 93 PHE A C 1
ATOM 758 O O . PHE A 1 93 ? 9.348 -3.796 -12.168 1.00 88.81 93 PHE A O 1
ATOM 765 N N . GLY A 1 94 ? 7.439 -3.446 -13.282 1.00 86.81 94 GLY A N 1
ATOM 766 C CA . GLY A 1 94 ? 6.653 -4.505 -12.644 1.00 86.81 94 GLY A CA 1
ATOM 767 C C . GLY A 1 94 ? 6.795 -5.884 -13.286 1.00 86.81 94 GLY A C 1
ATOM 768 O O . GLY A 1 94 ? 6.190 -6.821 -12.797 1.00 86.81 94 GLY A O 1
ATOM 769 N N . ALA A 1 95 ? 7.610 -6.046 -14.336 1.00 87.19 95 ALA A N 1
ATOM 770 C CA . ALA A 1 95 ? 7.719 -7.297 -15.101 1.00 87.19 95 ALA A CA 1
ATOM 771 C C . ALA A 1 95 ? 8.099 -8.545 -14.274 1.00 87.19 95 ALA A C 1
ATOM 773 O O . ALA A 1 95 ? 7.862 -9.660 -14.720 1.00 87.19 95 ALA A O 1
ATOM 774 N N . ALA A 1 96 ? 8.685 -8.368 -13.087 1.00 87.56 96 ALA A N 1
ATOM 775 C CA . ALA A 1 96 ? 9.005 -9.460 -12.166 1.00 87.56 96 ALA A CA 1
ATOM 776 C C . ALA A 1 96 ? 7.800 -9.952 -11.336 1.00 87.56 96 ALA A C 1
ATOM 778 O O . ALA A 1 96 ? 7.927 -10.926 -10.597 1.00 87.56 96 ALA A O 1
ATOM 779 N N . PHE A 1 97 ? 6.658 -9.268 -11.411 1.00 88.88 97 PHE A N 1
ATOM 780 C CA . PHE A 1 97 ? 5.462 -9.550 -10.629 1.00 88.88 97 PHE A CA 1
ATOM 781 C C . PHE A 1 97 ? 4.296 -9.897 -11.557 1.00 88.88 97 PHE A C 1
ATOM 783 O O . PHE A 1 97 ? 4.108 -9.278 -12.604 1.00 88.88 97 PHE A O 1
ATOM 790 N N . GLU A 1 98 ? 3.491 -10.879 -11.152 1.00 92.44 98 GLU A N 1
ATOM 791 C CA . GLU A 1 98 ? 2.253 -11.218 -11.853 1.00 92.44 98 GLU A CA 1
ATOM 792 C C . GLU A 1 98 ? 1.279 -10.028 -11.821 1.00 92.44 98 GLU A C 1
ATOM 794 O O . GLU A 1 98 ? 1.057 -9.476 -10.738 1.00 92.44 98 GLU A O 1
ATOM 799 N N . PRO A 1 99 ? 0.633 -9.652 -12.944 1.00 90.56 99 PRO A N 1
ATOM 800 C CA . PRO A 1 99 ? -0.299 -8.524 -12.979 1.00 90.56 99 PRO A CA 1
ATOM 801 C C . PRO A 1 99 ? -1.410 -8.616 -11.924 1.00 90.56 99 PRO A C 1
ATOM 803 O O . PRO A 1 99 ? -1.755 -7.613 -11.312 1.00 90.56 99 PRO A O 1
ATOM 806 N N . ALA A 1 100 ? -1.913 -9.817 -11.629 1.00 92.62 100 ALA A N 1
ATOM 807 C CA . ALA A 1 100 ? -2.938 -10.024 -10.600 1.00 92.62 100 ALA A CA 1
ATOM 808 C C . ALA A 1 100 ? -2.483 -9.655 -9.169 1.00 92.62 100 ALA A C 1
ATOM 810 O O . ALA A 1 100 ? -3.302 -9.583 -8.262 1.00 92.62 100 ALA A O 1
ATOM 811 N N . ARG A 1 101 ? -1.181 -9.435 -8.946 1.00 90.62 101 ARG A N 1
ATOM 812 C CA . ARG A 1 101 ? -0.591 -9.039 -7.653 1.00 90.62 101 ARG A CA 1
ATOM 813 C C . ARG A 1 101 ? -0.103 -7.590 -7.644 1.00 90.62 101 ARG A C 1
ATOM 815 O O . ARG A 1 101 ? 0.554 -7.161 -6.697 1.00 90.62 101 ARG A O 1
ATOM 822 N N . CYS A 1 102 ? -0.383 -6.853 -8.711 1.00 92.75 102 CYS A N 1
ATOM 823 C CA . CYS A 1 102 ? 0.088 -5.499 -8.920 1.00 92.75 102 CYS A CA 1
ATOM 824 C C . CYS A 1 102 ? -1.078 -4.524 -8.797 1.00 92.75 102 CYS A C 1
ATOM 826 O O . CYS A 1 102 ? -2.124 -4.714 -9.408 1.00 92.75 102 CYS A O 1
ATOM 828 N N . LEU A 1 103 ? -0.876 -3.451 -8.039 1.00 93.25 103 LEU A N 1
ATOM 829 C CA . LEU A 1 103 ? -1.835 -2.359 -7.933 1.00 93.25 103 LEU A CA 1
ATOM 830 C C . LEU A 1 103 ? -1.110 -1.022 -7.812 1.00 93.25 103 LEU A C 1
ATOM 832 O O . LEU A 1 103 ? 0.051 -0.948 -7.404 1.00 93.25 103 LEU A O 1
ATOM 836 N N . THR A 1 104 ? -1.785 0.056 -8.185 1.00 91.88 104 THR A N 1
ATOM 837 C CA . THR A 1 104 ? -1.323 1.429 -7.987 1.00 91.88 104 THR A CA 1
ATOM 838 C C . THR A 1 104 ? -2.499 2.284 -7.530 1.00 91.88 104 THR A C 1
ATOM 840 O O . THR A 1 104 ? -3.445 2.446 -8.304 1.00 91.88 104 THR A O 1
ATOM 843 N N . PRO A 1 105 ? -2.455 2.845 -6.310 1.00 89.06 105 PRO A N 1
ATOM 844 C CA . PRO A 1 105 ? -3.414 3.866 -5.917 1.00 89.06 105 PRO A CA 1
ATOM 845 C C . PRO A 1 105 ? -3.197 5.119 -6.774 1.00 89.06 105 PRO A C 1
ATOM 847 O O . PRO A 1 105 ? -2.056 5.541 -6.994 1.00 89.06 105 PRO A O 1
ATOM 850 N N . ALA A 1 106 ? -4.289 5.671 -7.288 1.00 86.56 106 ALA A N 1
ATOM 851 C CA . ALA A 1 106 ? -4.360 6.959 -7.956 1.00 86.56 106 ALA A CA 1
ATOM 852 C C . ALA A 1 106 ? -4.895 7.999 -6.965 1.00 86.56 106 ALA A C 1
ATOM 854 O O . ALA A 1 106 ? -5.781 7.699 -6.163 1.00 86.56 106 ALA A O 1
ATOM 855 N N . PHE A 1 107 ? -4.318 9.189 -7.037 1.00 85.88 107 PHE A N 1
ATOM 856 C CA . PHE A 1 107 ? -4.615 10.351 -6.210 1.00 85.88 107 PHE A CA 1
ATOM 857 C C . PHE A 1 107 ? -4.854 11.545 -7.124 1.00 85.88 107 PHE A C 1
ATOM 859 O O . PHE A 1 107 ? -4.334 11.487 -8.269 1.00 85.88 107 PHE A O 1
#

Organism: Camelus dromedarius (NCBI:txid9838)

Radius of gyration: 17.19 Å; chains: 1; bounding box: 43×22×56 Å

Foldseek 3Di:
DDDPPPPPQPQQLVVCVVVVNPPPPVLVDQQVWDFDWDAQAQPDTFTWIWHQDSNNQKIKTWGDDPPDIDIDIDRDPQPDKDFFCPDPRCVHHVPVDGRRRDIDGDD

pLDDT: mean 80.56, std 13.45, range [37.78, 93.62]

Secondary structure (DSSP, 8-state):
----------HHHHHHHHTTGGG-HHHHHHHH-EE--EEEETTEEE--EEEE-TTSS-EEEEE--TT--EEEEE-----EEEETT-SHHHHHH-TTS-GGG-EEEE-

Sequence (107 aa):
MEEDDGSTERPGLQALKKTGLTEDADVQAMLRGSRLCKTRSRMWHKEPLYLLQEDGLSVWFQRRIPRAPSQHIFEQHIEAVREGHQPEGLRRFGAAFEPARCLTPAF